Protein AF-A0A2P5Y3N5-F1 (afdb_monomer_lite)

Structure (mmCIF, N/CA/C/O backbone):
data_AF-A0A2P5Y3N5-F1
#
_entry.id   AF-A0A2P5Y3N5-F1
#
loop_
_atom_site.group_PDB
_atom_site.id
_atom_site.type_symbol
_atom_site.label_atom_id
_atom_site.label_alt_id
_atom_site.label_comp_id
_atom_site.label_asym_id
_atom_site.label_entity_id
_atom_site.label_seq_id
_atom_site.pdbx_PDB_ins_code
_atom_site.Cartn_x
_atom_site.Cartn_y
_atom_site.Cartn_z
_atom_site.occupancy
_atom_site.B_iso_or_equiv
_atom_site.auth_seq_id
_atom_site.auth_comp_id
_atom_site.auth_asym_id
_atom_site.auth_atom_id
_atom_site.pdbx_PDB_model_num
ATOM 1 N N . MET A 1 1 ? -2.629 -10.743 -6.480 1.00 93.38 1 MET A N 1
ATOM 2 C CA . MET A 1 1 ? -1.613 -9.945 -7.202 1.00 93.38 1 MET A CA 1
ATOM 3 C C . MET A 1 1 ? -0.886 -9.044 -6.215 1.00 93.38 1 MET A C 1
ATOM 5 O O . MET A 1 1 ? -1.483 -8.668 -5.213 1.00 93.38 1 MET A O 1
ATOM 9 N N . CYS A 1 2 ? 0.390 -8.740 -6.445 1.00 95.69 2 CYS A N 1
ATOM 10 C CA . CYS A 1 2 ? 1.164 -7.810 -5.630 1.00 95.69 2 CYS A CA 1
ATOM 11 C C . CYS A 1 2 ? 0.652 -6.384 -5.845 1.00 95.69 2 CYS A C 1
ATOM 13 O O . CYS A 1 2 ? 0.531 -5.952 -6.986 1.00 95.69 2 CYS A O 1
ATOM 15 N N . ALA A 1 3 ? 0.405 -5.648 -4.759 1.00 94.25 3 ALA A N 1
ATOM 16 C CA . ALA A 1 3 ? -0.116 -4.280 -4.827 1.00 94.25 3 ALA A CA 1
ATOM 17 C C . ALA A 1 3 ? 0.852 -3.277 -5.484 1.00 94.25 3 ALA A C 1
ATOM 19 O O . ALA A 1 3 ? 0.422 -2.231 -5.955 1.00 94.25 3 ALA A O 1
ATOM 20 N N . VAL A 1 4 ? 2.153 -3.584 -5.502 1.00 94.44 4 VAL A N 1
ATOM 21 C CA . VAL A 1 4 ? 3.188 -2.701 -6.061 1.00 94.44 4 VAL A CA 1
ATOM 22 C C . VAL A 1 4 ? 3.540 -3.099 -7.490 1.00 94.44 4 VAL A C 1
ATOM 24 O O . VAL A 1 4 ? 3.549 -2.256 -8.375 1.00 94.44 4 VAL A O 1
ATOM 27 N N . THR A 1 5 ? 3.839 -4.379 -7.720 1.00 94.62 5 THR A N 1
ATOM 28 C CA . THR A 1 5 ? 4.411 -4.844 -8.994 1.00 94.62 5 THR A CA 1
ATOM 29 C C . THR A 1 5 ? 3.408 -5.527 -9.917 1.00 94.62 5 THR A C 1
ATOM 31 O O . THR A 1 5 ? 3.755 -5.843 -11.047 1.00 94.62 5 THR A O 1
ATOM 34 N N . GLY A 1 6 ? 2.194 -5.837 -9.451 1.00 94.31 6 GLY A N 1
ATOM 35 C CA . GLY A 1 6 ? 1.192 -6.560 -10.245 1.00 94.31 6 GLY A CA 1
ATOM 36 C C . GLY A 1 6 ? 1.497 -8.045 -10.493 1.00 94.31 6 GLY A C 1
ATOM 37 O O . GLY A 1 6 ? 0.656 -8.750 -11.033 1.00 94.31 6 GLY A O 1
ATOM 38 N N . LEU A 1 7 ? 2.652 -8.553 -10.053 1.00 94.12 7 LEU A N 1
ATOM 39 C CA . LEU A 1 7 ? 3.034 -9.967 -10.156 1.00 94.12 7 LEU A CA 1
ATOM 40 C C . LEU A 1 7 ? 2.201 -10.864 -9.219 1.00 94.12 7 LEU A C 1
ATOM 42 O O . LEU A 1 7 ? 1.624 -10.367 -8.243 1.00 94.12 7 LEU A O 1
ATOM 46 N N . PRO A 1 8 ? 2.150 -12.193 -9.431 1.00 96.62 8 PRO A N 1
ATOM 47 C CA . PRO A 1 8 ? 1.567 -13.102 -8.448 1.00 96.62 8 PRO A CA 1
ATOM 48 C C . PRO A 1 8 ? 2.267 -12.933 -7.091 1.00 96.62 8 PRO A C 1
ATOM 50 O O . PRO A 1 8 ? 3.493 -12.953 -6.983 1.00 96.62 8 PRO A O 1
ATOM 53 N N . ALA A 1 9 ? 1.477 -12.708 -6.041 1.00 95.06 9 ALA A N 1
ATOM 54 C CA . ALA A 1 9 ? 2.004 -12.452 -4.705 1.00 95.06 9 ALA A CA 1
ATOM 55 C C . ALA A 1 9 ? 2.278 -13.767 -3.974 1.00 95.06 9 ALA A C 1
ATOM 57 O O . ALA A 1 9 ? 1.469 -14.689 -4.053 1.00 95.06 9 ALA A O 1
ATOM 58 N N . ARG A 1 10 ? 3.384 -13.821 -3.225 1.00 94.31 10 ARG A N 1
ATOM 59 C CA . ARG A 1 10 ? 3.739 -14.984 -2.394 1.00 94.31 10 ARG A CA 1
ATOM 60 C C . ARG A 1 10 ? 3.290 -14.818 -0.943 1.00 94.31 10 ARG A C 1
ATOM 62 O O . ARG A 1 10 ? 3.035 -15.813 -0.278 1.00 94.31 10 ARG A O 1
ATOM 69 N N . TYR A 1 11 ? 3.186 -13.578 -0.461 1.00 95.75 11 TYR A N 1
ATOM 70 C CA . TYR A 1 11 ? 2.912 -13.273 0.944 1.00 95.75 11 TYR A CA 1
ATOM 71 C C . TYR A 1 11 ? 1.925 -12.111 1.105 1.00 95.75 11 TYR A C 1
ATOM 73 O O . TYR A 1 11 ? 1.703 -11.322 0.181 1.00 95.75 11 TYR A O 1
ATOM 81 N N . ARG A 1 12 ? 1.349 -12.002 2.309 1.00 96.31 12 ARG A N 1
ATOM 82 C CA . ARG A 1 12 ? 0.524 -10.875 2.763 1.00 96.31 12 ARG A CA 1
ATOM 83 C C . ARG A 1 12 ? 1.147 -10.235 3.991 1.00 96.31 12 ARG A C 1
ATOM 85 O O . ARG A 1 12 ? 1.596 -10.934 4.893 1.00 96.31 12 ARG A O 1
ATOM 92 N N . ASP A 1 13 ? 1.160 -8.910 4.025 1.00 94.25 13 ASP A N 1
ATOM 93 C CA . ASP A 1 13 ? 1.627 -8.175 5.194 1.00 94.25 13 ASP A CA 1
ATOM 94 C C . ASP A 1 13 ? 0.532 -8.154 6.282 1.00 94.25 13 ASP A C 1
ATOM 96 O O . ASP A 1 13 ? -0.562 -7.659 6.012 1.00 94.25 13 ASP A O 1
ATOM 100 N N . PRO A 1 14 ? 0.787 -8.635 7.515 1.00 93.19 14 PRO A N 1
ATOM 101 C CA . PRO A 1 14 ? -0.227 -8.686 8.570 1.00 93.19 14 PRO A CA 1
ATOM 102 C C . PRO A 1 14 ? -0.690 -7.312 9.065 1.00 93.19 14 PRO A C 1
ATOM 104 O O . PRO A 1 14 ? -1.773 -7.220 9.633 1.00 93.19 14 PRO A O 1
ATOM 107 N N . LYS A 1 15 ? 0.107 -6.246 8.892 1.00 90.94 15 LYS A N 1
ATOM 108 C CA . LYS A 1 15 ? -0.305 -4.906 9.352 1.00 90.94 15 LYS A CA 1
ATOM 109 C C . LYS A 1 15 ? -1.135 -4.153 8.318 1.00 90.94 15 LYS A C 1
ATOM 111 O O . LYS A 1 15 ? -2.072 -3.465 8.695 1.00 90.94 15 LYS A O 1
ATOM 116 N N . THR A 1 16 ? -0.774 -4.263 7.042 1.00 91.38 16 THR A N 1
ATOM 117 C CA . THR A 1 16 ? -1.437 -3.525 5.954 1.00 91.38 16 THR A CA 1
ATOM 118 C C . THR A 1 16 ? -2.473 -4.365 5.208 1.00 91.38 16 THR A C 1
ATOM 120 O O . THR A 1 16 ? -3.304 -3.821 4.494 1.00 91.38 16 THR A O 1
ATOM 123 N N . GLY A 1 17 ? -2.424 -5.696 5.328 1.00 93.94 17 GLY A N 1
ATOM 124 C CA . GLY A 1 17 ? -3.256 -6.628 4.561 1.00 93.94 17 GLY A CA 1
ATOM 125 C C . GLY A 1 17 ? -2.862 -6.748 3.083 1.00 93.94 17 GLY A C 1
ATOM 126 O O . GLY A 1 17 ? -3.434 -7.563 2.355 1.00 93.94 17 GLY A O 1
ATOM 127 N N . LEU A 1 18 ? -1.874 -5.972 2.623 1.00 95.12 18 LEU A N 1
ATOM 128 C CA . LEU A 1 18 ? -1.485 -5.913 1.220 1.00 95.12 18 LEU A CA 1
ATOM 129 C C . LEU A 1 18 ? -0.644 -7.127 0.816 1.00 95.12 18 LEU A C 1
ATOM 131 O O . LEU A 1 18 ? 0.252 -7.586 1.530 1.00 95.12 18 LEU A O 1
ATOM 135 N N . CYS A 1 19 ? -0.942 -7.645 -0.373 1.00 96.69 19 CYS A N 1
ATOM 136 C CA . CYS A 1 19 ? -0.214 -8.753 -0.978 1.00 96.69 19 CYS A CA 1
ATOM 137 C C . CYS A 1 19 ? 1.094 -8.255 -1.615 1.00 96.69 19 CYS A C 1
ATOM 139 O O . CYS A 1 19 ? 1.087 -7.259 -2.346 1.00 96.69 19 CYS A O 1
ATOM 141 N N . TYR A 1 20 ? 2.199 -8.980 -1.424 1.00 96.88 20 TYR A N 1
ATOM 142 C CA . TYR A 1 20 ? 3.486 -8.660 -2.044 1.00 96.88 20 TYR A CA 1
ATOM 143 C C . TYR A 1 20 ? 4.257 -9.891 -2.539 1.00 96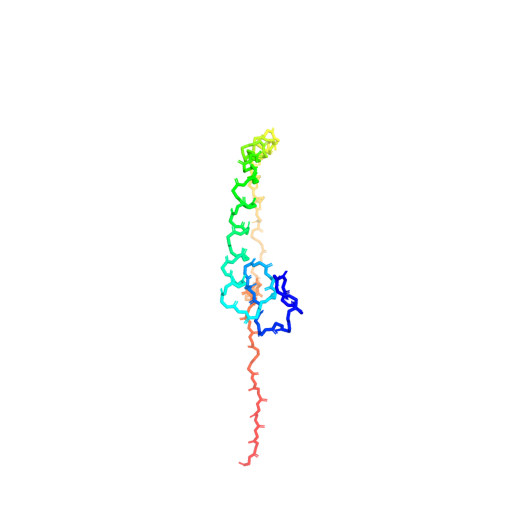.88 20 TYR A C 1
ATOM 145 O O . TYR A 1 20 ? 4.061 -11.019 -2.081 1.00 96.88 20 TYR A O 1
ATOM 153 N N . ALA A 1 21 ? 5.120 -9.665 -3.532 1.00 97.06 21 ALA A N 1
ATOM 154 C CA . ALA A 1 21 ? 5.944 -10.705 -4.153 1.00 97.06 21 ALA A CA 1
ATOM 155 C C . ALA A 1 21 ? 7.416 -10.624 -3.715 1.00 97.06 21 ALA A C 1
ATOM 157 O O . ALA A 1 21 ? 8.011 -11.643 -3.370 1.00 97.06 21 ALA A O 1
ATOM 158 N N . THR A 1 22 ? 7.992 -9.417 -3.690 1.00 96.31 22 THR A N 1
ATOM 159 C CA . THR A 1 22 ? 9.415 -9.173 -3.407 1.00 96.31 22 THR A CA 1
ATOM 160 C C . THR A 1 22 ? 9.621 -8.396 -2.105 1.00 96.31 22 THR A C 1
ATOM 162 O O . THR A 1 22 ? 8.710 -7.745 -1.587 1.00 96.31 22 THR A O 1
ATOM 165 N N . LYS A 1 23 ? 10.849 -8.435 -1.572 1.00 94.81 23 LYS A N 1
ATOM 166 C CA . LYS A 1 2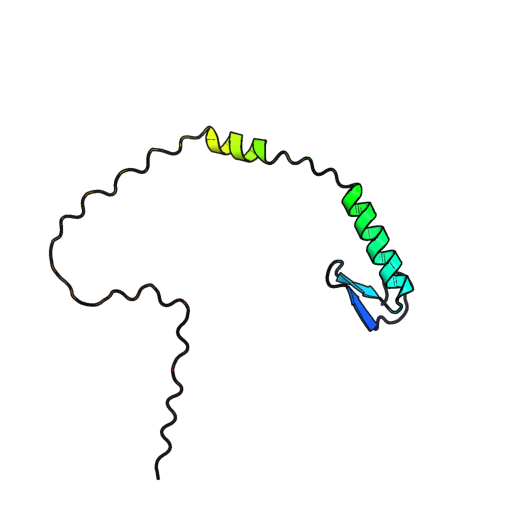3 ? 11.237 -7.663 -0.377 1.00 94.81 23 LYS A CA 1
ATOM 167 C C . LYS A 1 23 ? 11.174 -6.150 -0.617 1.00 94.81 23 LYS A C 1
ATOM 169 O O . LYS A 1 23 ? 10.884 -5.397 0.304 1.00 94.81 23 LYS A O 1
ATOM 174 N N . GLU A 1 24 ? 11.426 -5.709 -1.845 1.00 95.50 24 GLU A N 1
ATOM 175 C CA . GLU A 1 24 ? 11.346 -4.298 -2.239 1.00 95.50 24 GLU A CA 1
ATOM 176 C C . GLU A 1 24 ? 9.907 -3.790 -2.199 1.00 95.50 24 GLU A C 1
ATOM 178 O O . GLU A 1 24 ? 9.634 -2.760 -1.586 1.00 95.50 24 GLU A O 1
ATOM 183 N N . ALA A 1 25 ? 8.966 -4.575 -2.736 1.00 96.25 25 ALA A N 1
ATOM 184 C CA . ALA A 1 25 ? 7.545 -4.267 -2.640 1.00 96.25 25 ALA A CA 1
ATOM 185 C C . ALA A 1 25 ? 7.091 -4.146 -1.176 1.00 96.25 25 ALA A C 1
ATOM 187 O O . ALA A 1 25 ? 6.341 -3.234 -0.837 1.00 96.25 25 ALA A O 1
ATOM 188 N N . PHE A 1 26 ? 7.592 -5.014 -0.289 1.00 95.56 26 PHE A N 1
ATOM 189 C CA . PHE A 1 26 ? 7.312 -4.917 1.145 1.00 95.56 26 PHE A CA 1
ATOM 190 C C . PHE A 1 26 ? 7.833 -3.611 1.771 1.00 95.56 26 PHE A C 1
ATOM 192 O O . PHE A 1 26 ? 7.119 -2.990 2.558 1.00 95.56 26 PHE A O 1
ATOM 199 N N . LYS A 1 27 ? 9.047 -3.164 1.408 1.00 96.50 27 LYS A N 1
ATOM 200 C CA . LYS A 1 27 ? 9.600 -1.884 1.889 1.00 96.50 27 LYS A CA 1
ATOM 201 C C . LYS A 1 27 ? 8.711 -0.708 1.481 1.00 96.50 27 LYS A C 1
ATOM 203 O O . LYS A 1 27 ? 8.327 0.068 2.350 1.00 96.50 27 LYS A O 1
ATOM 208 N N . ILE A 1 28 ? 8.319 -0.645 0.208 1.00 95.69 28 ILE A N 1
ATOM 209 C CA . ILE A 1 28 ? 7.466 0.424 -0.337 1.00 95.69 28 ILE A CA 1
ATOM 210 C C . ILE A 1 28 ? 6.104 0.452 0.369 1.00 95.69 28 ILE A C 1
ATOM 212 O O . ILE A 1 28 ? 5.628 1.514 0.762 1.00 95.69 28 ILE A O 1
ATOM 216 N N . ILE A 1 29 ? 5.485 -0.715 0.580 1.00 94.69 29 ILE A N 1
ATOM 217 C CA . ILE A 1 29 ? 4.209 -0.825 1.304 1.00 94.69 29 ILE A CA 1
ATOM 218 C C . ILE A 1 29 ? 4.335 -0.262 2.726 1.00 94.69 29 ILE A C 1
ATOM 220 O O . ILE A 1 29 ? 3.476 0.493 3.179 1.00 94.69 29 ILE A O 1
ATOM 224 N N . ARG A 1 30 ? 5.411 -0.608 3.440 1.00 94.12 30 ARG A N 1
ATOM 225 C CA . ARG A 1 30 ? 5.624 -0.157 4.822 1.00 94.12 30 ARG A CA 1
ATOM 226 C C . ARG A 1 30 ? 5.989 1.313 4.937 1.00 94.12 30 ARG A C 1
ATOM 228 O O . ARG A 1 30 ? 5.652 1.920 5.950 1.00 94.12 30 ARG A O 1
ATOM 235 N N . GLU A 1 31 ? 6.676 1.858 3.947 1.00 94.56 31 GLU A N 1
ATOM 236 C CA . GLU A 1 31 ? 6.982 3.281 3.860 1.00 94.56 31 GLU A CA 1
ATOM 237 C C . GLU A 1 31 ? 5.703 4.099 3.665 1.00 94.56 31 GLU A C 1
ATOM 239 O O . GLU A 1 31 ? 5.369 4.903 4.533 1.00 94.56 31 GLU A O 1
ATOM 244 N N . ARG A 1 32 ? 4.904 3.776 2.639 1.00 92.81 32 ARG A N 1
ATOM 245 C CA . ARG A 1 32 ? 3.620 4.448 2.365 1.00 92.81 32 ARG A CA 1
ATOM 246 C C . ARG A 1 32 ? 2.676 4.420 3.559 1.00 92.81 32 ARG A C 1
ATOM 248 O O . ARG A 1 32 ? 2.141 5.450 3.951 1.00 92.81 32 ARG A O 1
ATOM 255 N N . PHE A 1 33 ? 2.547 3.258 4.198 1.00 92.19 33 PHE A N 1
ATOM 256 C CA . PHE A 1 33 ? 1.715 3.120 5.389 1.00 92.19 33 PHE A CA 1
ATOM 257 C C . PHE A 1 33 ? 2.166 4.049 6.523 1.00 92.19 33 PHE A C 1
ATOM 259 O O . PHE A 1 33 ? 1.343 4.633 7.219 1.00 92.19 33 PHE A O 1
ATOM 266 N N . ARG A 1 34 ? 3.477 4.216 6.734 1.00 89.12 34 ARG A N 1
ATOM 267 C CA . ARG A 1 34 ? 3.979 5.143 7.759 1.00 89.12 34 ARG A CA 1
ATOM 268 C C . ARG A 1 34 ? 3.648 6.586 7.414 1.00 89.12 34 ARG A C 1
ATOM 270 O O . ARG A 1 34 ? 3.321 7.333 8.326 1.00 89.12 34 ARG A O 1
ATOM 277 N N . ASP A 1 35 ? 3.746 6.972 6.151 1.00 86.19 35 ASP A N 1
ATOM 278 C CA . ASP A 1 35 ? 3.518 8.356 5.743 1.00 86.19 35 ASP A CA 1
ATOM 279 C C . ASP A 1 35 ? 2.033 8.731 5.799 1.00 86.19 35 ASP A C 1
ATOM 281 O O . ASP A 1 35 ? 1.700 9.768 6.371 1.00 86.19 35 ASP A O 1
ATOM 285 N N . GLU A 1 36 ? 1.134 7.836 5.380 1.00 83.19 36 GLU A N 1
ATOM 286 C CA . GLU A 1 36 ? -0.319 7.990 5.566 1.00 83.19 36 GLU A CA 1
ATOM 287 C C . GLU A 1 36 ? -0.699 8.096 7.055 1.00 83.19 36 GLU A C 1
ATOM 289 O O . GLU A 1 36 ? -1.505 8.939 7.458 1.00 83.19 36 GLU A O 1
ATOM 294 N N . HIS A 1 37 ? -0.069 7.282 7.911 1.00 74.44 37 HIS A N 1
ATOM 295 C CA . HIS A 1 37 ? -0.293 7.329 9.357 1.00 74.44 37 HIS A CA 1
ATOM 296 C C . HIS A 1 37 ? 0.372 8.518 10.066 1.00 74.44 37 HIS A C 1
ATOM 298 O O . HIS A 1 37 ? -0.022 8.834 11.189 1.00 74.44 37 HIS A O 1
ATOM 304 N N . LYS A 1 38 ? 1.356 9.182 9.451 1.00 70.81 38 LYS A N 1
ATOM 305 C CA . LYS A 1 38 ? 1.912 10.450 9.951 1.00 70.81 38 LYS A CA 1
ATOM 306 C C . LYS A 1 38 ? 1.021 11.634 9.584 1.00 70.81 38 LYS A C 1
ATOM 308 O O . LYS A 1 38 ? 0.930 12.573 10.369 1.00 70.81 38 LYS A O 1
ATOM 313 N N . SER A 1 39 ? 0.389 11.606 8.408 1.00 60.88 39 SER A N 1
ATOM 314 C CA . SER A 1 39 ? -0.438 12.713 7.919 1.00 60.88 39 SER A CA 1
ATOM 315 C C . SER A 1 39 ? -1.866 12.709 8.459 1.00 60.88 39 SER A C 1
ATOM 317 O O . SER A 1 39 ? -2.543 13.726 8.347 1.00 60.88 39 SER A O 1
ATOM 319 N N . ALA A 1 40 ? -2.344 11.608 9.047 1.00 58.72 40 ALA A N 1
ATOM 320 C CA . ALA A 1 40 ? -3.628 11.595 9.740 1.00 58.72 40 ALA A CA 1
ATOM 321 C C . ALA A 1 40 ? -3.511 12.375 11.066 1.00 58.72 40 ALA A C 1
ATOM 323 O O . ALA A 1 40 ? -2.826 11.913 11.987 1.00 5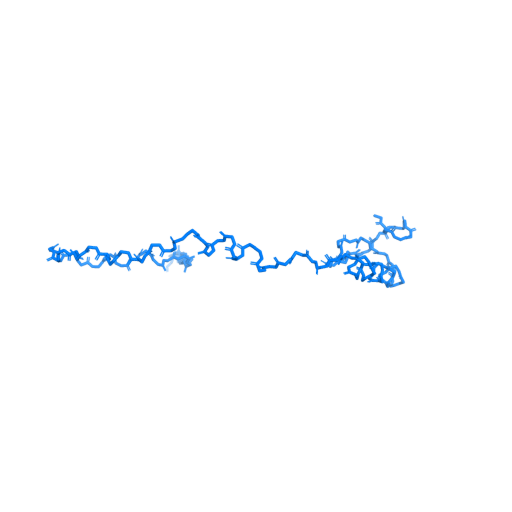8.72 40 ALA A O 1
ATOM 324 N N . PRO A 1 41 ? -4.162 13.546 11.217 1.00 58.81 41 PRO A N 1
ATOM 325 C CA . PRO A 1 41 ? -4.098 14.287 12.462 1.00 58.81 41 PRO A CA 1
ATOM 326 C C . PRO A 1 41 ? -4.814 13.485 13.550 1.00 58.81 41 PRO A C 1
ATOM 328 O O . PRO A 1 41 ? -6.040 13.397 13.596 1.00 58.81 41 PRO A O 1
ATOM 331 N N . LYS A 1 42 ? -4.037 12.925 14.477 1.00 64.25 42 LYS A N 1
ATOM 332 C CA . LYS A 1 42 ? -4.532 12.493 15.785 1.00 64.25 42 LYS A CA 1
ATOM 333 C C . LYS A 1 42 ? -4.948 13.745 16.564 1.00 64.25 42 LYS A C 1
ATOM 335 O O . LYS A 1 42 ? -4.178 14.296 17.340 1.00 64.25 42 LYS A O 1
ATOM 340 N N . LYS A 1 43 ? -6.157 14.231 16.296 1.00 58.78 43 LYS A N 1
ATOM 341 C CA . LYS A 1 43 ? -6.845 15.258 17.084 1.00 58.78 43 LYS A CA 1
ATOM 342 C C . LYS A 1 43 ? -8.327 14.913 17.195 1.00 58.78 43 LYS A C 1
ATOM 344 O O . LYS A 1 43 ? -9.186 15.722 16.881 1.00 58.78 43 LYS A O 1
ATOM 349 N N . MET A 1 44 ? -8.639 13.695 17.618 1.00 59.19 44 MET A N 1
ATOM 350 C CA . MET A 1 44 ? -9.820 13.557 18.464 1.00 59.19 44 MET A CA 1
ATOM 351 C C . MET A 1 44 ? -9.281 13.707 19.875 1.00 59.19 44 MET A C 1
ATOM 353 O O . MET A 1 44 ? -8.554 12.842 20.364 1.00 59.19 44 MET A O 1
ATOM 357 N N . ASP A 1 45 ? -9.529 14.875 20.455 1.00 65.50 45 ASP A N 1
ATOM 358 C CA . ASP A 1 45 ? -9.300 15.104 21.868 1.00 65.50 45 ASP A CA 1
ATOM 359 C C . ASP A 1 45 ? -10.177 14.113 22.643 1.00 65.50 45 ASP A C 1
ATOM 361 O O . ASP A 1 45 ? -11.401 14.238 22.701 1.00 65.50 45 ASP A O 1
ATOM 365 N N . MET A 1 46 ? -9.541 13.079 23.193 1.00 62.41 46 MET A N 1
ATOM 366 C CA . MET A 1 46 ? -10.192 12.070 24.030 1.00 62.41 46 MET A CA 1
ATOM 367 C C . MET A 1 46 ? -10.775 12.691 25.315 1.00 62.41 46 MET A C 1
ATOM 369 O O . MET A 1 46 ? -11.528 12.021 26.020 1.00 62.41 46 MET A O 1
ATOM 373 N N . GLY A 1 47 ? -10.450 13.958 25.612 1.00 66.19 47 GLY A N 1
ATOM 374 C CA . GLY A 1 47 ? -11.023 14.747 26.695 1.00 66.19 47 GLY A CA 1
ATOM 375 C C . GLY A 1 47 ? -12.472 15.166 26.451 1.00 66.19 47 GLY A C 1
ATOM 376 O O . GLY A 1 47 ? -13.267 15.092 27.379 1.00 66.19 47 GLY A O 1
ATOM 377 N N . VAL A 1 48 ? -12.865 15.500 25.216 1.00 67.81 48 VAL A N 1
ATOM 378 C CA . VAL A 1 48 ? -14.223 16.014 24.923 1.00 67.81 48 VAL A CA 1
ATOM 379 C C . VAL A 1 48 ? -15.304 14.965 25.184 1.00 67.81 48 VAL A C 1
ATOM 381 O O . VAL A 1 48 ? -16.366 15.280 25.723 1.00 67.81 48 VAL A O 1
ATOM 384 N N . LEU A 1 49 ? -15.038 13.701 24.836 1.00 67.50 49 LEU A N 1
ATOM 385 C CA . LEU A 1 49 ? -15.970 12.602 25.104 1.00 67.50 49 LEU A CA 1
ATOM 386 C C . LEU A 1 49 ? -16.099 12.331 26.606 1.00 67.50 49 LEU A C 1
ATOM 388 O O . LEU A 1 49 ? -17.202 12.104 27.092 1.00 67.50 49 LEU A O 1
ATOM 392 N N . LEU A 1 50 ? -14.987 12.374 27.344 1.00 70.50 50 LEU A N 1
ATOM 393 C CA . LEU A 1 50 ? -14.990 12.160 28.789 1.00 70.50 50 LEU A CA 1
ATOM 394 C C . LEU A 1 50 ? -15.696 13.302 29.530 1.00 70.50 50 LEU A C 1
ATOM 396 O O . LEU A 1 50 ? -16.440 13.039 30.469 1.00 70.50 50 LEU A O 1
ATOM 400 N N . ASP A 1 51 ? -15.506 14.540 29.083 1.00 72.06 51 ASP A N 1
ATOM 401 C CA . ASP A 1 51 ? -16.129 15.732 29.661 1.00 72.06 51 ASP A CA 1
ATOM 402 C C . ASP A 1 51 ? -17.638 15.797 29.362 1.00 72.06 51 ASP A C 1
ATOM 404 O O . ASP A 1 51 ? -18.457 16.098 30.228 1.00 72.06 51 ASP A O 1
ATOM 408 N N . SER A 1 52 ? -18.044 15.364 28.163 1.00 73.69 52 SER A N 1
ATOM 409 C CA . SER A 1 52 ? -19.466 15.215 27.812 1.00 73.69 52 SER A CA 1
ATOM 410 C C . SER A 1 52 ? -20.164 14.140 28.656 1.00 73.69 52 SER A C 1
ATOM 412 O O . SER A 1 52 ? -21.342 14.269 28.986 1.00 73.69 52 SER A O 1
ATOM 414 N N . LEU A 1 53 ? -19.444 13.072 29.018 1.00 71.06 53 LEU A N 1
ATOM 415 C CA . LEU A 1 53 ? -19.956 11.996 29.872 1.00 71.06 53 LEU A CA 1
ATOM 416 C C . LEU A 1 53 ? -19.912 12.348 31.367 1.00 71.06 53 LEU A C 1
ATOM 418 O O . LEU A 1 53 ? -20.725 11.833 32.132 1.00 71.06 53 LEU A O 1
ATOM 422 N N . SER A 1 54 ? -18.990 13.215 31.796 1.00 65.44 54 SER A N 1
ATOM 423 C CA . SER A 1 54 ? -18.840 13.616 33.201 1.00 65.44 54 SER A CA 1
ATOM 424 C C . SER A 1 54 ? -19.957 14.564 33.663 1.00 65.44 54 SER A C 1
ATOM 426 O O . SER A 1 54 ? -20.342 14.530 34.833 1.00 65.44 54 SER A O 1
ATOM 428 N N . GLY A 1 55 ? -20.528 15.356 32.745 1.00 61.47 55 GLY A N 1
ATOM 429 C CA . GLY A 1 55 ? -21.579 16.336 33.037 1.00 61.47 55 GLY A CA 1
ATOM 430 C C . GLY A 1 55 ? -22.946 15.740 33.397 1.00 61.47 55 GLY A C 1
ATOM 431 O O . GLY A 1 55 ? -23.734 16.389 34.085 1.00 61.47 55 GLY A O 1
ATOM 432 N N . HIS A 1 56 ? -23.234 14.493 33.006 1.00 60.78 56 HIS A N 1
ATOM 433 C CA . HIS A 1 56 ? -24.502 13.828 33.322 1.00 60.78 56 HIS A CA 1
ATOM 434 C C . HIS A 1 56 ? -24.333 12.832 34.476 1.00 60.78 56 HIS A C 1
ATOM 436 O O . HIS A 1 56 ? -24.360 11.620 34.298 1.00 60.78 56 HIS A O 1
ATOM 442 N N . GLY A 1 57 ? -24.149 13.391 35.677 1.00 57.78 57 GLY A N 1
ATOM 443 C CA . GLY A 1 57 ? -24.390 12.779 36.984 1.00 57.78 57 GLY A CA 1
ATOM 444 C C . GLY A 1 57 ? -24.305 11.254 37.056 1.00 57.78 57 GLY A C 1
ATOM 445 O O . GLY A 1 57 ? -25.319 10.561 36.938 1.00 57.78 57 GLY A O 1
ATOM 446 N N . LEU A 1 58 ? -23.123 10.742 37.405 1.00 56.28 58 LEU A N 1
ATOM 447 C CA . LEU A 1 58 ? -23.021 9.455 38.085 1.00 56.28 58 LEU A CA 1
ATOM 448 C C . LEU A 1 58 ? -23.818 9.576 39.387 1.00 56.28 58 LEU A C 1
ATOM 450 O O . LEU A 1 58 ? -23.300 10.031 40.406 1.00 56.28 58 LEU A O 1
ATOM 454 N N . MET A 1 59 ? -25.104 9.221 39.345 1.00 60.75 59 MET A N 1
ATOM 455 C CA . MET A 1 59 ? -25.910 9.077 40.548 1.00 60.75 59 MET A CA 1
ATOM 456 C C . MET A 1 59 ? -25.091 8.228 41.525 1.00 60.75 59 MET A C 1
ATOM 458 O O . MET A 1 59 ? -24.639 7.146 41.123 1.00 60.75 59 MET A O 1
ATOM 462 N N . PRO A 1 60 ? -24.857 8.685 42.772 1.00 57.84 60 PRO A N 1
ATOM 463 C CA . PRO A 1 60 ? -24.149 7.896 43.760 1.00 57.84 60 PRO A CA 1
ATOM 464 C C . PRO A 1 60 ? -24.795 6.524 43.783 1.00 57.84 60 PRO A C 1
ATOM 466 O O . PRO A 1 60 ? -26.002 6.411 44.007 1.00 57.84 60 PRO A O 1
ATOM 469 N N . ARG A 1 61 ? -23.997 5.506 43.452 1.00 63.31 61 ARG A N 1
ATOM 470 C CA . ARG A 1 61 ? -24.382 4.100 43.416 1.00 63.31 61 ARG A CA 1
ATOM 471 C C . ARG A 1 61 ? -25.278 3.835 44.622 1.00 63.31 61 ARG A C 1
ATOM 473 O O . ARG A 1 61 ? -24.784 3.778 45.749 1.00 63.31 61 ARG A O 1
ATOM 480 N N . ARG A 1 62 ? -26.599 3.754 44.402 1.00 63.94 62 ARG A N 1
ATOM 481 C CA . ARG A 1 62 ? -27.553 3.484 45.479 1.00 63.94 62 ARG A CA 1
ATOM 482 C C . ARG A 1 62 ? -27.060 2.212 46.151 1.00 63.94 62 ARG A C 1
ATOM 484 O O . ARG A 1 62 ? -26.881 1.193 45.478 1.00 63.94 62 ARG A O 1
ATOM 491 N N . LYS A 1 63 ? -26.757 2.295 47.451 1.00 67.25 63 LYS A N 1
ATOM 492 C CA . LYS A 1 63 ? -26.417 1.113 48.243 1.00 67.25 63 LYS A CA 1
ATOM 493 C C . LYS A 1 63 ? -27.533 0.107 47.991 1.00 67.25 63 LYS A C 1
ATOM 495 O O . LYS A 1 63 ? -28.707 0.446 48.142 1.00 67.25 63 LYS A O 1
ATOM 500 N N . ARG A 1 64 ? -27.158 -1.081 47.509 1.00 61.84 64 ARG A N 1
ATOM 501 C CA . ARG A 1 64 ? -28.085 -2.188 47.268 1.00 61.84 64 ARG A CA 1
ATOM 502 C C . ARG A 1 64 ? -28.955 -2.313 48.516 1.00 61.84 64 ARG A C 1
ATOM 504 O O . ARG A 1 64 ? -28.406 -2.306 49.619 1.00 61.84 64 ARG A O 1
ATOM 511 N N . SER A 1 65 ? -30.277 -2.349 48.352 1.00 64.75 65 SER A N 1
ATOM 512 C CA . SER A 1 65 ? -31.183 -2.556 49.480 1.00 64.75 65 SER A CA 1
ATOM 513 C C . SER A 1 65 ? -30.706 -3.767 50.273 1.00 64.75 65 SER A C 1
ATOM 515 O O . SER A 1 65 ? -30.321 -4.780 49.683 1.00 64.75 65 SER A O 1
ATOM 517 N N . HIS A 1 66 ? -30.690 -3.630 51.595 1.00 62.66 66 HIS A N 1
ATOM 518 C CA . HIS A 1 66 ? -30.331 -4.702 52.508 1.00 62.66 66 HIS A CA 1
ATOM 519 C C . HIS A 1 66 ? -31.215 -5.917 52.204 1.00 62.66 66 HIS A C 1
ATOM 521 O O . HIS A 1 66 ? -32.421 -5.891 52.447 1.00 62.66 66 HIS A O 1
ATOM 527 N N . VAL A 1 67 ? -30.627 -6.960 51.616 1.00 63.97 67 VAL A N 1
ATOM 528 C CA . VAL A 1 67 ? -31.328 -8.218 51.367 1.00 63.97 67 VAL A CA 1
ATOM 529 C C . VAL A 1 67 ? -31.559 -8.825 52.745 1.00 63.97 67 VAL A C 1
ATOM 531 O O . VAL A 1 67 ? -30.602 -9.160 53.437 1.00 63.97 67 VAL A O 1
ATOM 534 N N . SER A 1 68 ? -32.809 -8.879 53.207 1.00 64.06 68 SER A N 1
ATOM 535 C CA . SER A 1 68 ? -33.112 -9.585 54.449 1.00 64.06 68 SER A CA 1
ATOM 536 C C . SER A 1 68 ? -32.760 -11.051 54.230 1.00 64.06 68 SER A C 1
ATOM 538 O O . SER A 1 68 ? -33.403 -11.727 53.426 1.00 64.06 68 SER A O 1
ATOM 540 N N . ASN A 1 69 ? -31.717 -11.522 54.907 1.00 66.75 69 ASN A N 1
ATOM 541 C CA . ASN A 1 69 ? -31.298 -12.914 54.875 1.00 66.75 69 ASN A CA 1
ATOM 542 C C . ASN A 1 69 ? -32.448 -13.772 55.405 1.00 66.75 69 ASN A C 1
ATOM 544 O O . ASN A 1 69 ? -32.636 -13.891 56.616 1.00 66.75 69 ASN A O 1
ATOM 548 N N . ARG A 1 70 ? -33.231 -14.365 54.505 1.00 59.91 70 ARG A N 1
ATOM 549 C CA . ARG A 1 70 ? -34.177 -15.411 54.863 1.00 59.91 70 ARG A CA 1
ATOM 550 C C . ARG A 1 70 ? -33.937 -16.614 53.965 1.00 59.91 70 ARG A C 1
ATOM 552 O O . ARG A 1 70 ? -33.959 -16.506 52.745 1.00 59.91 70 ARG A O 1
ATOM 559 N N . SER A 1 71 ? -33.680 -17.719 54.660 1.00 56.97 71 SER A N 1
ATOM 560 C CA . SER A 1 71 ? -33.481 -19.101 54.219 1.00 56.97 71 SER A CA 1
ATOM 561 C C . SER A 1 71 ? -32.225 -19.416 53.406 1.00 56.97 71 SER A C 1
ATOM 563 O O . SER A 1 71 ? -32.135 -19.195 52.205 1.00 56.97 71 SER A O 1
ATOM 565 N N . GLN A 1 72 ? -31.290 -20.039 54.126 1.00 58.78 72 GLN A N 1
ATOM 566 C CA . GLN A 1 72 ? -30.434 -21.130 53.672 1.00 58.78 72 GLN A CA 1
ATOM 567 C C . GLN A 1 72 ? -31.013 -21.888 52.465 1.00 58.78 72 GLN A C 1
ATOM 569 O O . GLN A 1 72 ? -32.004 -22.599 52.600 1.00 58.78 72 GLN A O 1
ATOM 574 N N . THR A 1 73 ? -30.326 -21.836 51.329 1.00 50.75 73 THR A N 1
ATOM 575 C CA . THR A 1 73 ? -30.287 -22.965 50.396 1.00 50.75 73 THR A CA 1
ATOM 576 C C . THR A 1 73 ? -28.841 -23.182 49.991 1.00 50.75 73 THR A C 1
ATOM 578 O O . THR A 1 73 ? -28.162 -22.299 49.464 1.00 50.75 73 THR A O 1
ATOM 581 N N . SER A 1 74 ? -28.353 -24.356 50.353 1.00 59.44 74 SER A N 1
ATOM 582 C CA 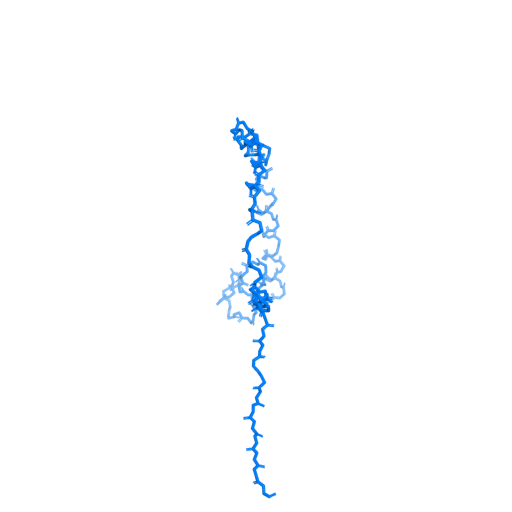. SER A 1 74 ? -27.003 -24.847 50.172 1.00 59.44 74 SER A CA 1
ATOM 583 C C . SER A 1 74 ? -26.662 -25.054 48.687 1.00 59.44 74 SER A C 1
ATOM 585 O O . SER A 1 74 ? -27.464 -25.536 47.898 1.00 59.44 74 SER A O 1
ATOM 587 N N . ARG A 1 75 ? -25.409 -24.718 48.349 1.00 55.94 75 ARG A N 1
ATOM 588 C CA . ARG A 1 75 ? -24.608 -25.240 47.221 1.00 55.94 75 ARG A CA 1
ATOM 589 C C . ARG A 1 75 ? -25.096 -25.044 45.776 1.00 55.94 75 ARG A C 1
ATOM 591 O O . ARG A 1 75 ? -24.885 -25.925 44.954 1.00 55.94 75 ARG A O 1
ATOM 598 N N . PHE A 1 76 ? -25.556 -23.857 45.395 1.00 54.84 76 PHE A N 1
ATOM 599 C CA . PHE A 1 76 ? -25.561 -23.484 43.968 1.00 54.84 76 PHE A CA 1
ATOM 600 C C . PHE A 1 76 ? -24.816 -22.173 43.710 1.00 54.84 76 PHE A C 1
ATOM 602 O O . PHE A 1 76 ? -25.340 -21.216 43.153 1.00 54.84 76 PHE A O 1
ATOM 609 N N . GLN A 1 77 ? -23.543 -22.142 44.114 1.00 59.22 77 GLN A N 1
ATOM 610 C CA . GLN A 1 77 ? -22.566 -21.178 43.606 1.00 59.22 77 GLN A CA 1
ATOM 611 C C . GLN A 1 77 ? -21.844 -21.775 42.392 1.00 59.22 77 GLN A C 1
ATOM 613 O O . GLN A 1 77 ? -20.694 -22.180 42.496 1.00 59.22 77 GLN A O 1
ATOM 618 N N . TYR A 1 78 ? -22.504 -21.846 41.238 1.00 57.38 78 TYR A N 1
ATOM 619 C CA . TYR A 1 78 ? -21.809 -22.118 39.973 1.00 57.38 78 TYR A CA 1
ATOM 620 C C . TYR A 1 78 ? -22.426 -21.321 38.821 1.00 57.38 78 TYR A C 1
ATOM 622 O O . TYR A 1 78 ? -22.904 -21.871 37.840 1.00 57.38 78 TYR A O 1
ATOM 630 N N . LEU A 1 79 ? -22.371 -19.993 38.926 1.00 55.34 79 LEU A N 1
ATOM 631 C CA . LEU A 1 79 ? -22.530 -19.083 37.781 1.00 55.34 79 LEU A CA 1
ATOM 632 C C . LEU A 1 79 ? -21.195 -18.398 37.442 1.00 55.34 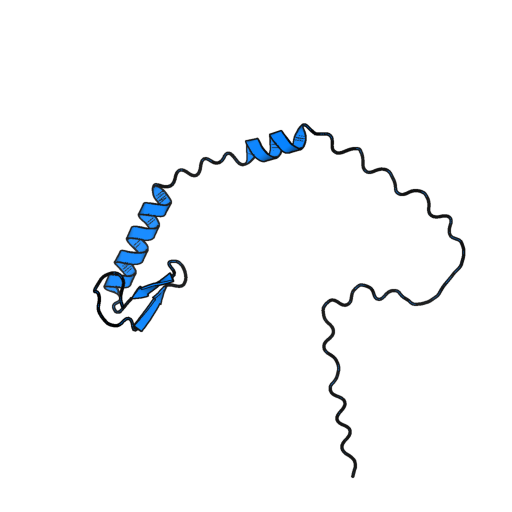79 LEU A C 1
ATOM 634 O O . LEU A 1 79 ? -21.130 -17.202 37.179 1.00 55.34 79 LEU A O 1
ATOM 638 N N . GLY A 1 80 ? -20.111 -19.179 37.482 1.00 57.09 80 GLY A N 1
ATOM 639 C CA . GLY A 1 80 ? -18.741 -18.734 37.211 1.00 57.09 80 GLY A CA 1
ATOM 640 C C . GLY A 1 80 ? -17.942 -19.697 36.330 1.00 57.09 80 GLY A C 1
ATOM 641 O O . GLY A 1 80 ? -16.724 -19.752 36.443 1.00 57.09 80 GLY A O 1
ATOM 642 N N . ASN A 1 81 ? -18.602 -20.477 35.470 1.00 60.25 81 ASN A N 1
ATOM 643 C CA . ASN A 1 81 ? -17.945 -21.495 34.646 1.00 60.25 81 ASN A CA 1
ATOM 644 C C . ASN A 1 81 ? -17.943 -21.095 33.164 1.00 60.25 81 ASN A C 1
ATOM 646 O O . ASN A 1 81 ? -18.596 -21.737 32.352 1.00 60.25 81 ASN A O 1
ATOM 650 N N . PHE A 1 82 ? -17.200 -20.053 32.788 1.00 58.84 82 PHE A N 1
ATOM 651 C CA . PHE A 1 82 ? -17.010 -19.724 31.365 1.00 58.84 82 PHE A CA 1
ATOM 652 C C . PHE A 1 82 ? -15.931 -20.564 30.664 1.00 58.84 82 PHE A C 1
ATOM 654 O O . PHE A 1 82 ? -15.670 -20.343 29.487 1.00 58.84 82 PHE A O 1
ATOM 661 N N . ARG A 1 83 ? -15.309 -21.537 31.346 1.00 58.12 83 ARG A N 1
ATOM 662 C CA . ARG A 1 83 ? -14.379 -22.507 30.742 1.00 58.12 83 ARG A CA 1
ATOM 663 C C . ARG A 1 83 ? -14.396 -23.826 31.514 1.00 58.12 83 ARG A C 1
ATOM 665 O O . ARG A 1 83 ? -13.586 -24.026 32.410 1.00 58.12 83 ARG A O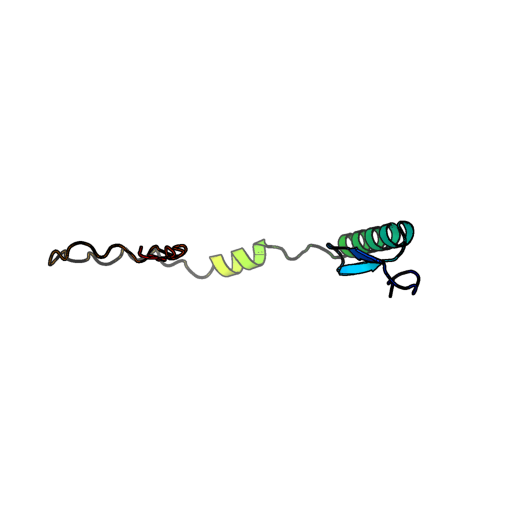 1
ATOM 672 N N . ARG A 1 84 ? -15.329 -24.719 31.194 1.00 58.75 84 ARG A N 1
ATOM 673 C CA . ARG A 1 84 ? -15.188 -26.145 31.512 1.00 58.75 84 ARG A CA 1
ATOM 674 C C . ARG A 1 84 ? -15.348 -26.915 30.213 1.00 58.75 84 ARG A C 1
ATOM 676 O O . ARG A 1 84 ? -16.431 -26.903 29.639 1.00 58.75 84 ARG A O 1
ATOM 683 N N . THR A 1 85 ? -14.266 -27.510 29.732 1.00 62.28 85 THR A N 1
ATOM 684 C CA . THR A 1 85 ? -14.348 -28.608 28.768 1.00 62.28 85 THR A CA 1
ATOM 685 C C . THR A 1 85 ? -14.882 -29.840 29.507 1.00 62.28 85 THR A C 1
ATOM 687 O O . THR A 1 85 ? -14.468 -30.056 30.652 1.00 62.28 85 THR A O 1
ATOM 690 N N . PRO A 1 86 ? -15.826 -30.601 28.927 1.00 64.62 86 PRO A N 1
ATOM 691 C CA . PRO A 1 86 ? -16.264 -31.869 29.507 1.00 64.62 86 PRO A CA 1
ATOM 692 C C . PRO A 1 86 ? -15.092 -32.866 29.534 1.00 64.62 86 PRO A C 1
ATOM 694 O O . PRO A 1 86 ? -14.207 -32.749 28.685 1.00 64.62 86 PRO A O 1
ATOM 697 N N . PRO A 1 87 ? -15.053 -33.811 30.487 1.00 62.91 87 PRO A N 1
ATOM 698 C CA . PRO A 1 87 ? -14.203 -34.989 30.365 1.00 62.91 87 PRO A CA 1
ATOM 699 C C . PRO A 1 87 ? -14.772 -35.930 29.291 1.00 62.91 87 PRO A C 1
ATOM 701 O O . PRO A 1 87 ? -15.987 -36.104 29.212 1.00 62.91 87 PRO A O 1
ATOM 704 N N . ASP A 1 88 ? -13.895 -36.498 28.465 1.00 59.38 88 ASP A N 1
ATOM 705 C CA . ASP A 1 88 ? -14.224 -37.608 27.572 1.00 59.38 88 ASP A CA 1
ATOM 706 C C . ASP A 1 88 ? -14.383 -38.878 28.428 1.00 59.38 88 ASP A C 1
ATOM 708 O O . ASP A 1 88 ? -13.412 -39.368 29.007 1.00 59.38 88 ASP A O 1
ATOM 712 N N . ASP A 1 89 ? -15.617 -39.365 28.562 1.00 62.66 89 ASP A N 1
ATOM 713 C CA . ASP A 1 89 ? -15.914 -40.688 29.113 1.00 62.66 89 ASP A CA 1
ATOM 714 C C . ASP A 1 89 ? -15.887 -41.702 27.958 1.00 62.66 89 ASP A C 1
ATOM 716 O O . ASP A 1 89 ? -16.887 -41.877 27.265 1.00 62.66 89 ASP A O 1
ATOM 720 N N . ASP A 1 90 ? -14.756 -42.380 27.762 1.00 58.47 90 ASP A N 1
ATOM 721 C CA . ASP A 1 90 ? -14.678 -43.605 26.958 1.00 58.47 90 ASP A CA 1
ATOM 722 C C . ASP A 1 90 ? -14.197 -44.760 27.856 1.00 58.47 90 ASP A C 1
ATOM 724 O O . ASP A 1 90 ? -13.015 -45.098 27.931 1.00 58.47 90 ASP A O 1
ATOM 728 N N . GLU A 1 91 ? -15.150 -45.355 28.577 1.00 60.31 91 GLU A N 1
ATOM 729 C CA . GLU A 1 91 ? -15.060 -46.717 29.117 1.00 60.31 91 GLU A CA 1
ATOM 730 C C . GLU A 1 91 ? -15.136 -47.706 27.940 1.00 60.31 91 GLU A C 1
ATOM 732 O O . GLU A 1 91 ? -16.193 -47.871 27.328 1.00 60.31 91 GLU A O 1
ATOM 737 N N . SER A 1 92 ? -14.027 -48.379 27.621 1.00 58.91 92 SER A N 1
ATOM 738 C CA . SER A 1 92 ? -14.023 -49.557 26.746 1.00 58.91 92 SER A CA 1
ATOM 739 C C . SER A 1 92 ? -13.686 -50.788 27.582 1.00 58.91 92 SER A C 1
ATOM 741 O O . SER A 1 92 ? -12.544 -50.977 27.993 1.00 58.91 92 SER A O 1
ATOM 743 N N . SER A 1 93 ? -14.713 -51.599 27.818 1.00 59.59 93 SER A N 1
ATOM 744 C CA . SER A 1 93 ? -14.690 -52.904 28.485 1.00 59.59 93 SER A CA 1
ATOM 745 C C . SER A 1 93 ? -13.804 -53.934 27.765 1.00 59.59 93 SER A C 1
ATOM 747 O O . SER A 1 93 ? -13.915 -54.060 26.545 1.00 59.59 93 SER A O 1
ATOM 749 N N . ASP A 1 94 ? -13.038 -54.722 28.533 1.00 49.75 94 ASP A N 1
ATOM 750 C CA . ASP A 1 94 ? -12.772 -56.166 28.330 1.00 49.75 94 ASP A CA 1
ATOM 751 C C . ASP A 1 94 ? -12.423 -56.818 29.686 1.00 49.75 94 ASP A C 1
ATOM 753 O O . ASP A 1 94 ? -11.508 -56.297 30.371 1.00 49.75 94 ASP A O 1
#

Sequence (94 aa):
MCAVTGLPARYRDPKTGLCYATKEAFKIIRERFRDEHKSAPKKMDMGVLLDSLSGHGLMPRRKRSHVSNRSQTSRFQYLGNFRRTPPDDDESSD

Organism: Gossypium barbadense (NCBI:txid3634)

InterPro domains:
  IPR013272 Vps72/YL1, C-terminal [PF08265] (1-29)
  IPR013272 Vps72/YL1, C-terminal [SM00993] (1-29)

pLDDT: mean 74.13, std 16.3, range [49.75, 97.06]

Secondary structure (DSSP, 8-state):
--TTT-SPPSEE-TTT--EESSHHHHHHHHHHHHHHHHHS-----HHHHHHHHHSS-----PPPP----------------S--PPP-------

Foldseek 3Di:
DAPPPPDDFDDADPVQRGGHNDPVSVVVSVVVVVVVVVPPDPPPPPVVVVVVVVPPDPDPPPDPPPDPDDDDDDDDPPPDPPDDDDDDDDDDDD

Radius of gyration: 29.18 Å; chains: 1; bounding box: 46×72×65 Å